Protein AF-A0A7Y1YZX4-F1 (afdb_monomer_lite)

Radius of gyration: 48.91 Å; chains: 1; bounding box: 97×125×72 Å

Sequence (155 aa):
MRAPFIISSSAHGAILLAAIVGLPSPDAYQIEEPPPIPVEILTVEEFTKLTAKAPEPEPTTEPEPAPEPEPAVEVEPKPEPDPEPEQVAALEPEPEPLPLPEPEPLPEPVTEVEPLPLPEPEPEPEPVVETPPEPEPEEVAEPQPEPETVAPPRR

pLDDT: mean 76.39, std 10.2, range [51.06, 98.0]

Foldseek 3Di:
DCVVVVVVVVVVVVVVVCCVVVPPDPVPPPPPDPPDDDDDPDDPVNVVVVVVPPDDPDPDDDDDDDDDDDDDDDDDDDDDDDDDPPDPDPPPDDPDPDDDPDPDDDDDPDPDPDPDDDDDDDDDDDDDDPDDDDDDDDDDDDDDDDDDDDDDDDD

Structure (mmCIF, N/CA/C/O backbone):
data_AF-A0A7Y1YZX4-F1
#
_entry.id   AF-A0A7Y1YZX4-F1
#
loop_
_atom_site.group_PDB
_atom_site.id
_atom_site.type_symbol
_atom_site.label_atom_id
_atom_site.label_alt_id
_atom_site.label_comp_id
_atom_site.label_asym_id
_atom_site.label_entity_id
_atom_site.label_seq_id
_atom_site.pdbx_PDB_ins_code
_atom_site.Cartn_x
_atom_site.Cartn_y
_atom_site.Cartn_z
_atom_site.occupancy
_atom_site.B_iso_or_equiv
_atom_site.auth_seq_id
_atom_site.auth_comp_id
_atom_site.auth_asym_id
_atom_site.auth_atom_id
_atom_site.pdbx_PDB_model_num
ATOM 1 N N . MET A 1 1 ? 30.145 9.717 -24.723 1.00 63.38 1 MET A N 1
ATOM 2 C CA . MET A 1 1 ? 29.362 10.015 -23.499 1.00 63.38 1 MET A CA 1
ATOM 3 C C . MET A 1 1 ? 27.844 9.869 -23.666 1.00 63.38 1 MET A C 1
ATOM 5 O O . MET A 1 1 ? 27.181 9.672 -22.665 1.00 63.38 1 MET A O 1
ATOM 9 N N . ARG A 1 2 ? 27.265 9.911 -24.881 1.00 80.38 2 ARG A N 1
ATOM 10 C CA . ARG A 1 2 ? 25.793 9.857 -25.064 1.00 80.38 2 ARG A CA 1
ATOM 11 C C . ARG A 1 2 ? 25.197 8.443 -25.129 1.00 80.38 2 ARG A C 1
ATOM 13 O O . ARG A 1 2 ? 24.065 8.245 -24.715 1.00 80.38 2 ARG A O 1
ATOM 20 N N . ALA A 1 3 ? 25.966 7.465 -25.613 1.00 84.62 3 ALA A N 1
ATOM 21 C CA . ALA A 1 3 ? 25.519 6.077 -25.756 1.00 84.62 3 ALA A CA 1
ATOM 22 C C . ALA A 1 3 ? 24.970 5.438 -24.457 1.00 84.62 3 ALA A C 1
ATOM 24 O O . ALA A 1 3 ? 23.860 4.917 -24.514 1.00 84.62 3 ALA A O 1
ATOM 25 N N . PRO A 1 4 ? 25.644 5.515 -23.287 1.00 89.00 4 PRO A N 1
ATOM 26 C CA . PRO A 1 4 ? 25.100 4.921 -22.060 1.00 89.00 4 PRO A CA 1
ATOM 27 C C . PRO A 1 4 ? 23.815 5.617 -21.585 1.00 89.00 4 PRO A C 1
ATOM 29 O O . PRO A 1 4 ? 22.901 4.951 -21.109 1.00 89.00 4 PRO A O 1
ATOM 32 N N . PHE A 1 5 ? 23.704 6.935 -21.781 1.00 93.06 5 PHE A N 1
ATOM 33 C CA . PHE A 1 5 ? 22.492 7.691 -21.453 1.00 93.06 5 PHE A CA 1
ATOM 34 C C . PHE A 1 5 ? 21.294 7.260 -22.315 1.00 93.06 5 PHE A C 1
ATOM 36 O O . PHE A 1 5 ? 20.204 7.048 -21.794 1.00 93.06 5 PHE A O 1
ATOM 43 N N . ILE A 1 6 ? 21.499 7.059 -23.622 1.00 95.25 6 ILE A N 1
ATOM 44 C CA . ILE A 1 6 ? 20.441 6.621 -24.549 1.00 95.25 6 ILE A CA 1
ATOM 45 C C . ILE A 1 6 ? 19.984 5.194 -24.232 1.00 95.25 6 ILE A C 1
ATOM 47 O O . ILE A 1 6 ? 18.784 4.925 -24.221 1.00 95.25 6 ILE A O 1
ATOM 51 N N . ILE A 1 7 ? 20.926 4.291 -23.942 1.00 95.12 7 ILE A N 1
ATOM 52 C CA . ILE A 1 7 ? 20.617 2.903 -23.575 1.00 95.12 7 ILE A CA 1
ATOM 53 C C . ILE A 1 7 ? 19.817 2.872 -22.272 1.00 95.12 7 ILE A C 1
ATOM 55 O O . ILE A 1 7 ? 18.784 2.213 -22.212 1.00 95.12 7 ILE A O 1
ATOM 59 N N . SER A 1 8 ? 20.250 3.629 -21.261 1.00 95.44 8 SER A N 1
ATOM 60 C CA . SER A 1 8 ? 19.536 3.728 -19.987 1.00 95.44 8 SER A CA 1
ATOM 61 C C . SER A 1 8 ? 18.126 4.288 -20.172 1.00 95.44 8 SER A C 1
ATOM 63 O O . SER A 1 8 ? 17.161 3.697 -19.693 1.00 95.44 8 SER A O 1
ATOM 65 N N . SER A 1 9 ? 17.982 5.379 -20.928 1.00 95.75 9 SER A N 1
ATOM 66 C CA . SER A 1 9 ? 16.678 5.989 -21.194 1.00 95.75 9 SER A CA 1
ATOM 67 C C . SER A 1 9 ? 15.741 5.042 -21.955 1.00 95.75 9 SER A C 1
ATOM 69 O O . SER A 1 9 ? 14.577 4.917 -21.583 1.00 95.75 9 SER A O 1
ATOM 71 N N . SER A 1 10 ? 16.247 4.302 -22.950 1.00 97.00 10 SER A N 1
ATOM 72 C CA . SER A 1 10 ? 15.465 3.263 -23.640 1.00 97.00 10 SER A CA 1
ATOM 73 C C . SER A 1 10 ? 15.074 2.110 -22.720 1.00 97.00 10 SER A C 1
ATOM 75 O O . SER A 1 10 ? 13.938 1.651 -22.782 1.00 97.00 10 SER A O 1
ATOM 77 N N . ALA A 1 11 ? 15.982 1.654 -21.852 1.00 97.50 11 ALA A N 1
ATOM 78 C CA . ALA A 1 11 ? 15.698 0.573 -20.914 1.00 97.50 11 ALA A CA 1
ATOM 79 C C . ALA A 1 11 ? 14.590 0.966 -19.924 1.00 97.50 11 ALA A C 1
ATOM 81 O O . ALA A 1 11 ? 13.623 0.228 -19.760 1.00 97.50 11 ALA A O 1
ATOM 82 N N . HIS A 1 12 ? 14.672 2.162 -19.336 1.00 98.00 12 HIS A N 1
ATOM 83 C CA . HIS A 1 12 ? 13.631 2.674 -18.440 1.00 98.00 12 HIS A CA 1
ATOM 84 C C . HIS A 1 12 ? 12.309 2.903 -19.177 1.00 98.00 12 HIS A C 1
ATOM 86 O O . HIS A 1 12 ? 11.256 2.525 -18.672 1.00 98.00 12 HIS A O 1
ATOM 92 N N . GLY A 1 13 ? 12.354 3.453 -20.394 1.00 97.81 13 GLY A N 1
ATOM 93 C CA . GLY A 1 13 ? 11.163 3.620 -21.226 1.00 97.81 13 GLY A CA 1
ATOM 94 C C . GLY A 1 13 ? 10.458 2.292 -21.514 1.00 97.81 13 GLY A C 1
ATOM 95 O O . GLY A 1 13 ? 9.236 2.215 -21.421 1.00 97.81 13 GLY A O 1
ATOM 96 N N . ALA A 1 14 ? 11.216 1.227 -21.789 1.00 97.50 14 ALA A N 1
ATOM 97 C CA . ALA A 1 14 ? 10.663 -0.108 -21.995 1.00 97.50 14 ALA A CA 1
ATOM 98 C C . ALA A 1 14 ? 10.029 -0.685 -20.717 1.00 97.50 14 ALA A C 1
ATOM 100 O O . ALA A 1 14 ? 8.956 -1.278 -20.792 1.00 97.50 14 ALA A O 1
ATOM 101 N N . ILE A 1 15 ? 10.650 -0.477 -19.551 1.00 97.12 15 ILE A N 1
ATOM 102 C CA . ILE A 1 15 ? 10.101 -0.909 -18.255 1.00 97.12 15 ILE A CA 1
ATOM 103 C C . ILE A 1 15 ? 8.790 -0.176 -17.951 1.00 97.12 15 ILE A C 1
ATOM 105 O O . ILE A 1 15 ? 7.806 -0.809 -17.576 1.00 97.12 15 ILE A O 1
ATOM 109 N N . LEU A 1 16 ? 8.745 1.141 -18.163 1.00 96.12 16 LEU A N 1
ATOM 110 C CA . LEU A 1 16 ? 7.536 1.941 -17.956 1.00 96.12 16 LEU A CA 1
ATOM 111 C C . LEU A 1 16 ? 6.411 1.529 -18.912 1.00 96.12 16 LEU A C 1
ATOM 113 O O . LEU A 1 16 ? 5.266 1.393 -18.491 1.00 96.12 16 LEU A O 1
ATOM 117 N N . LEU A 1 17 ? 6.730 1.263 -20.182 1.00 95.12 17 LEU A N 1
ATOM 118 C CA . LEU A 1 17 ? 5.762 0.746 -21.150 1.00 95.12 17 LEU A CA 1
ATOM 119 C C . LEU A 1 17 ? 5.221 -0.629 -20.722 1.00 95.12 17 LEU A C 1
ATOM 121 O O . LEU A 1 17 ? 4.015 -0.864 -20.776 1.00 95.12 17 LEU A O 1
ATOM 125 N N . ALA A 1 18 ? 6.102 -1.524 -20.271 1.00 95.44 18 ALA A N 1
ATOM 126 C CA . ALA A 1 18 ? 5.717 -2.842 -19.780 1.00 95.44 18 ALA A CA 1
ATOM 127 C C . ALA A 1 18 ? 4.833 -2.751 -18.528 1.00 95.44 18 ALA A C 1
ATOM 129 O O . ALA A 1 18 ? 3.886 -3.518 -18.409 1.00 95.44 18 ALA A O 1
ATOM 130 N N . ALA A 1 19 ? 5.088 -1.790 -17.637 1.00 93.75 19 ALA A N 1
ATOM 131 C CA . ALA A 1 19 ? 4.239 -1.529 -16.481 1.00 93.75 19 ALA A CA 1
ATOM 132 C C . ALA A 1 19 ? 2.842 -1.048 -16.902 1.00 93.75 19 ALA A C 1
ATOM 134 O O . ALA A 1 19 ? 1.853 -1.580 -16.418 1.00 93.75 19 ALA A O 1
ATOM 135 N N . ILE A 1 20 ? 2.737 -0.112 -17.850 1.00 91.31 20 ILE A N 1
ATOM 136 C CA . ILE A 1 20 ? 1.438 0.406 -18.322 1.00 91.31 20 ILE A CA 1
ATOM 137 C C . ILE A 1 20 ? 0.589 -0.692 -18.983 1.00 91.31 20 ILE A C 1
ATOM 139 O O . ILE A 1 20 ? -0.626 -0.708 -18.819 1.00 91.31 20 ILE A O 1
ATOM 143 N N . VAL A 1 21 ? 1.216 -1.598 -19.739 1.00 92.94 21 VAL A N 1
ATOM 144 C CA . VAL A 1 21 ? 0.510 -2.677 -20.456 1.00 92.94 21 VAL A CA 1
ATOM 145 C C . VAL A 1 21 ? 0.267 -3.903 -19.569 1.00 92.94 21 VAL A C 1
ATOM 147 O O . VAL A 1 21 ? -0.730 -4.599 -19.740 1.00 92.94 21 VAL A O 1
ATOM 150 N N . GLY A 1 22 ? 1.198 -4.202 -18.663 1.00 89.44 22 GLY A N 1
ATOM 151 C CA . GLY A 1 22 ? 1.201 -5.419 -17.854 1.00 89.44 22 GLY A CA 1
ATOM 152 C C . GLY A 1 22 ? 0.533 -5.280 -16.488 1.00 89.44 22 GLY A C 1
ATOM 153 O O . GLY A 1 22 ? 0.148 -6.298 -15.915 1.00 89.44 22 GLY A O 1
ATOM 154 N N . LEU A 1 23 ? 0.391 -4.061 -15.953 1.00 90.00 23 LEU A N 1
ATOM 155 C CA . LEU A 1 23 ? -0.327 -3.854 -14.697 1.00 90.00 23 LEU A CA 1
ATOM 156 C C . LEU A 1 23 ? -1.841 -3.940 -14.942 1.00 90.00 23 LEU A C 1
ATOM 158 O O . LEU A 1 23 ? -2.353 -3.287 -15.854 1.00 90.00 23 LEU A O 1
ATOM 162 N N . PRO A 1 24 ? -2.576 -4.723 -14.134 1.00 82.12 24 PRO A N 1
ATOM 163 C CA . PRO A 1 24 ? -4.028 -4.763 -14.217 1.00 82.12 24 PRO A CA 1
ATOM 164 C C . PRO A 1 24 ? -4.614 -3.385 -13.889 1.00 82.12 24 PRO A C 1
ATOM 166 O O . PRO A 1 24 ? -4.138 -2.698 -12.983 1.00 82.12 24 PRO A O 1
ATOM 169 N N . SER A 1 25 ? -5.654 -2.983 -14.624 1.00 78.50 25 SER A N 1
ATOM 170 C CA . SER A 1 25 ? -6.354 -1.719 -14.385 1.00 78.50 25 SER A CA 1
ATOM 171 C C . SER A 1 25 ? -6.861 -1.645 -12.937 1.00 78.50 25 SER A C 1
ATOM 173 O O . SER A 1 25 ? -7.442 -2.619 -12.448 1.00 78.50 25 SER A O 1
ATOM 175 N N . PRO A 1 26 ? -6.691 -0.502 -12.247 1.00 73.06 26 PRO A N 1
ATOM 176 C CA . PRO A 1 26 ? -7.141 -0.337 -10.863 1.00 73.06 26 PRO A CA 1
ATOM 177 C C . PRO A 1 26 ? -8.672 -0.386 -10.706 1.00 73.06 26 PRO A C 1
ATOM 179 O O . PRO A 1 26 ? -9.160 -0.525 -9.588 1.00 73.06 26 PRO A O 1
ATOM 182 N N . ASP A 1 27 ? -9.429 -0.352 -11.808 1.00 70.56 27 ASP A N 1
ATOM 183 C CA . ASP A 1 27 ? -10.900 -0.404 -11.836 1.00 70.56 27 ASP A CA 1
ATOM 184 C C . ASP A 1 27 ? -11.510 -1.728 -11.330 1.00 70.56 27 ASP A C 1
ATOM 186 O O . ASP A 1 27 ? -12.732 -1.856 -11.235 1.00 70.56 27 ASP A O 1
ATOM 190 N N . ALA A 1 28 ? -10.685 -2.728 -11.000 1.00 64.06 28 ALA A N 1
ATOM 191 C CA . ALA A 1 28 ? -11.141 -4.040 -10.542 1.00 64.06 28 ALA A CA 1
ATOM 192 C C . ALA A 1 28 ? -11.545 -4.093 -9.057 1.00 64.06 28 ALA A C 1
ATOM 194 O O . ALA A 1 28 ? -12.104 -5.098 -8.622 1.00 64.06 28 ALA A O 1
ATOM 195 N N . TYR A 1 29 ? -11.316 -3.031 -8.281 1.00 64.31 29 TYR A N 1
ATOM 196 C CA . TYR A 1 29 ? -11.830 -2.944 -6.913 1.00 64.31 29 TYR A CA 1
ATOM 197 C C . TYR A 1 29 ? -13.142 -2.169 -6.896 1.00 64.31 29 TYR A C 1
ATOM 199 O O . TYR A 1 29 ? -13.240 -1.066 -6.363 1.00 64.31 29 TYR A O 1
ATOM 207 N N . GLN A 1 30 ? -14.168 -2.776 -7.490 1.00 67.44 30 GLN A N 1
ATOM 208 C CA . GLN A 1 30 ? -15.548 -2.410 -7.199 1.00 67.44 30 GLN A CA 1
ATOM 209 C C . GLN A 1 30 ? -15.814 -2.849 -5.758 1.00 67.44 30 GLN A C 1
ATOM 211 O O . GLN A 1 30 ? -16.172 -3.996 -5.497 1.00 67.44 30 GLN A O 1
ATOM 216 N N . ILE A 1 31 ? -15.536 -1.961 -4.806 1.00 75.06 31 ILE A N 1
ATOM 217 C CA . ILE A 1 31 ? -16.007 -2.126 -3.437 1.00 75.06 31 ILE A CA 1
ATOM 218 C C . ILE A 1 31 ? -17.523 -1.985 -3.539 1.00 75.06 31 ILE A C 1
ATOM 220 O O . ILE A 1 31 ? -18.033 -0.874 -3.657 1.00 75.06 31 ILE A O 1
ATOM 224 N N . GLU A 1 32 ? -18.237 -3.110 -3.581 1.00 77.50 32 GLU A N 1
ATOM 225 C CA . GLU A 1 32 ? -19.684 -3.103 -3.397 1.00 77.50 32 GLU A CA 1
ATOM 226 C C . GLU A 1 32 ? -19.945 -2.426 -2.050 1.00 77.50 32 GLU A C 1
ATOM 228 O O . GLU A 1 32 ? -19.520 -2.931 -1.008 1.00 77.50 32 GLU A O 1
ATOM 233 N N . GLU A 1 33 ? -20.562 -1.240 -2.071 1.00 80.31 33 GLU A N 1
ATOM 234 C CA . GLU A 1 33 ? -20.956 -0.568 -0.837 1.00 80.31 33 GLU A CA 1
ATOM 235 C C . GLU A 1 33 ? -21.847 -1.540 -0.057 1.00 80.31 33 GLU A C 1
ATOM 237 O O . GLU A 1 33 ? -22.889 -1.966 -0.574 1.00 80.31 33 GLU A O 1
ATOM 242 N N . PRO A 1 34 ? -21.446 -1.954 1.160 1.00 83.00 34 PRO A N 1
ATOM 243 C CA . PRO A 1 34 ? -22.274 -2.848 1.939 1.00 83.00 34 PRO A CA 1
ATOM 244 C C . PRO A 1 34 ? -23.614 -2.151 2.201 1.00 83.00 34 PRO A C 1
ATOM 246 O O . PRO A 1 34 ? -23.642 -0.936 2.428 1.00 83.00 34 PRO A O 1
ATOM 249 N N . PRO A 1 35 ? -24.735 -2.889 2.178 1.00 86.69 35 PRO A N 1
ATOM 250 C CA . PRO A 1 35 ? -26.034 -2.297 2.451 1.00 86.69 35 PRO A CA 1
ATOM 251 C C . PRO A 1 35 ? -26.014 -1.600 3.821 1.00 86.69 35 PRO A C 1
ATOM 253 O O . PRO A 1 35 ? -25.367 -2.098 4.750 1.00 86.69 35 PRO A O 1
ATOM 256 N N . PRO A 1 36 ? -26.721 -0.466 3.979 1.00 86.06 36 PRO A N 1
ATOM 257 C CA . PRO A 1 36 ? -26.761 0.239 5.250 1.00 86.06 36 PRO A CA 1
ATOM 258 C C . PRO A 1 36 ? -27.333 -0.687 6.324 1.00 86.06 36 PRO A C 1
ATOM 260 O O . PRO A 1 36 ? -28.442 -1.206 6.186 1.00 86.06 36 PRO A O 1
ATOM 263 N N . ILE A 1 37 ? -26.570 -0.900 7.395 1.00 89.06 37 ILE A N 1
ATOM 264 C CA . ILE A 1 37 ? -27.021 -1.673 8.550 1.00 89.06 37 ILE A CA 1
ATOM 265 C C . ILE A 1 37 ? -27.942 -0.760 9.371 1.00 89.06 37 ILE A C 1
ATOM 267 O O . ILE A 1 37 ? -27.466 0.259 9.881 1.00 89.06 37 ILE A O 1
ATOM 271 N N . PRO A 1 38 ? -29.245 -1.072 9.511 1.00 83.75 38 PRO A N 1
ATOM 272 C CA . PRO A 1 38 ? -30.121 -0.293 10.370 1.00 83.75 38 PRO A CA 1
ATOM 273 C C . PRO A 1 38 ? -29.698 -0.508 11.824 1.00 83.75 38 PRO A C 1
A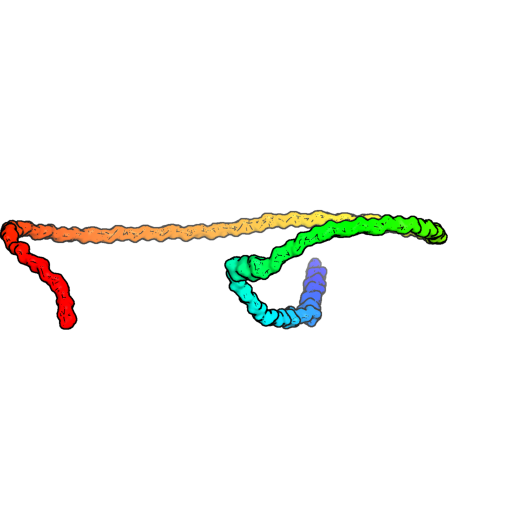TOM 275 O O . PRO A 1 38 ? -29.754 -1.622 12.341 1.00 83.75 38 PRO A O 1
ATOM 278 N N . VAL A 1 39 ? -29.254 0.562 12.477 1.00 87.88 39 VAL A N 1
ATOM 279 C CA . VAL A 1 39 ? -28.996 0.566 13.918 1.00 87.88 39 VAL A CA 1
ATOM 280 C C . VAL A 1 39 ? -30.193 1.182 14.629 1.00 87.88 39 VAL A C 1
ATOM 282 O O . VAL A 1 39 ? -30.601 2.306 14.336 1.00 87.88 39 VAL A O 1
ATOM 285 N N . GLU A 1 40 ? -30.778 0.435 15.559 1.00 84.62 40 GLU A N 1
ATOM 286 C CA . GLU A 1 40 ? -31.812 0.951 16.451 1.00 84.62 40 GLU A CA 1
ATOM 287 C C . GLU A 1 40 ? -31.126 1.687 17.602 1.00 84.62 40 GLU A C 1
ATOM 289 O O . GLU A 1 40 ? -30.401 1.094 18.404 1.00 84.62 40 GLU A O 1
ATOM 294 N N . ILE A 1 41 ? -31.311 3.006 17.656 1.00 85.06 41 ILE A N 1
ATOM 295 C CA . ILE A 1 41 ? -30.760 3.835 18.728 1.00 85.06 41 ILE A CA 1
ATOM 296 C C . ILE A 1 41 ? -31.639 3.629 19.959 1.00 85.06 41 ILE A C 1
ATOM 298 O O . ILE A 1 41 ? -32.648 4.308 20.131 1.00 85.06 41 ILE A O 1
ATOM 302 N N . LEU A 1 42 ? -31.262 2.671 20.802 1.00 87.06 42 LEU A N 1
ATOM 303 C CA . LEU A 1 42 ? -31.899 2.485 22.098 1.00 87.06 42 LEU A CA 1
ATOM 304 C C . LEU A 1 42 ? -31.446 3.587 23.049 1.00 87.06 42 LEU A C 1
ATOM 306 O O . LEU A 1 42 ? -30.252 3.853 23.206 1.00 87.06 42 LEU A O 1
ATOM 310 N N . THR A 1 43 ? -32.407 4.220 23.710 1.00 87.44 43 THR A N 1
ATOM 311 C CA . THR A 1 43 ? -32.096 5.154 24.786 1.00 87.44 43 THR A CA 1
ATOM 312 C C . THR A 1 43 ? -31.542 4.397 25.988 1.00 87.44 43 THR A C 1
ATOM 314 O O . THR A 1 43 ? -31.859 3.229 26.234 1.00 87.44 43 THR A O 1
ATOM 317 N N . VAL A 1 44 ? -30.714 5.081 26.779 1.00 85.94 44 VAL A N 1
ATOM 318 C CA . VAL A 1 44 ? -30.155 4.508 28.012 1.00 85.94 44 VAL A CA 1
ATOM 319 C C . VAL A 1 44 ? -31.282 4.035 28.939 1.00 85.94 44 VAL A C 1
ATOM 321 O O . VAL A 1 44 ? -31.167 2.985 29.559 1.00 85.94 44 VAL A O 1
ATOM 324 N N . GLU A 1 45 ? -32.412 4.743 28.958 1.00 85.38 45 GLU A N 1
ATOM 325 C CA . GLU A 1 45 ? -33.602 4.397 29.740 1.00 85.38 45 GLU A CA 1
ATOM 326 C C . GLU A 1 45 ? -34.259 3.087 29.278 1.00 85.38 45 GLU A C 1
ATOM 328 O O . GLU A 1 45 ? -34.625 2.256 30.113 1.00 85.38 45 GLU A O 1
ATOM 333 N N . GLU A 1 46 ? -34.376 2.857 27.966 1.00 84.56 46 GLU A N 1
ATOM 334 C CA . GLU A 1 46 ? -34.885 1.597 27.409 1.00 84.56 46 GLU A CA 1
ATOM 335 C C . GLU A 1 46 ? -33.953 0.428 27.729 1.00 84.56 46 GLU A C 1
ATOM 337 O O . GLU A 1 46 ? -34.414 -0.627 28.171 1.00 84.56 46 GLU A O 1
ATOM 342 N N . PHE A 1 47 ? -32.640 0.628 27.596 1.00 84.31 47 PHE A N 1
ATOM 343 C CA . PHE A 1 47 ? -31.644 -0.382 27.946 1.00 84.31 47 PHE A CA 1
ATOM 344 C C . PHE A 1 47 ? -31.664 -0.715 29.447 1.00 84.31 47 PHE A C 1
ATOM 346 O O . PHE A 1 47 ? -31.650 -1.889 29.833 1.00 84.31 47 PHE A O 1
ATOM 353 N N . THR A 1 48 ? -31.769 0.300 30.313 1.00 83.88 48 THR A N 1
ATOM 354 C CA . THR A 1 48 ? -31.910 0.114 31.763 1.00 83.88 48 THR A CA 1
ATOM 355 C C . THR A 1 48 ? -33.211 -0.598 32.105 1.00 83.88 48 THR A C 1
ATOM 357 O O . THR A 1 48 ? -33.203 -1.481 32.954 1.00 83.88 48 THR A O 1
ATOM 360 N N . LYS A 1 49 ? -34.326 -0.289 31.437 1.00 82.56 49 LYS A N 1
ATOM 361 C CA . LYS A 1 49 ? -35.613 -0.958 31.676 1.00 82.56 49 LYS A CA 1
ATOM 362 C C . LYS A 1 49 ? -35.595 -2.430 31.263 1.00 82.56 49 LYS A C 1
ATOM 364 O O . LYS A 1 49 ? -36.190 -3.258 31.950 1.00 82.56 49 LYS A O 1
ATOM 369 N N . LEU A 1 50 ? -34.920 -2.761 30.162 1.00 81.69 50 LEU A N 1
ATOM 370 C CA . LEU A 1 50 ? -34.724 -4.143 29.720 1.00 81.69 50 LEU A CA 1
ATOM 371 C C . LEU A 1 50 ? -33.830 -4.919 30.696 1.00 81.69 50 LEU A C 1
ATOM 373 O O . LEU A 1 50 ? -34.169 -6.036 31.076 1.00 81.69 50 LEU A O 1
ATOM 377 N N . THR A 1 51 ? -32.748 -4.295 31.166 1.00 78.00 51 THR A N 1
ATOM 378 C CA . THR A 1 51 ? -31.818 -4.882 32.143 1.00 78.00 51 THR A CA 1
ATOM 379 C C . THR A 1 51 ? -32.453 -5.035 33.526 1.00 78.00 51 THR A C 1
ATOM 381 O O . THR A 1 51 ? -32.312 -6.074 34.152 1.00 78.00 51 THR A O 1
ATOM 384 N N . ALA A 1 52 ? -33.217 -4.047 33.992 1.00 77.81 52 ALA A N 1
ATOM 385 C CA . ALA A 1 52 ? -33.909 -4.091 35.282 1.00 77.81 52 ALA A CA 1
ATOM 386 C C . ALA A 1 52 ? -35.071 -5.097 35.311 1.00 77.81 52 ALA A C 1
ATOM 388 O O . ALA A 1 52 ? -35.532 -5.480 36.381 1.00 77.81 52 ALA A O 1
ATOM 389 N N . LYS A 1 53 ? -35.567 -5.514 34.139 1.00 75.94 53 LYS A N 1
ATOM 390 C CA . LYS A 1 53 ? -36.541 -6.602 34.010 1.00 75.94 53 LYS A CA 1
ATOM 391 C C . LYS A 1 53 ? -35.870 -7.981 33.953 1.00 75.94 53 LYS A C 1
ATOM 393 O O . LYS A 1 53 ? -36.577 -8.986 34.038 1.00 75.94 53 LYS A O 1
ATOM 398 N N . ALA A 1 54 ? -34.545 -8.049 33.809 1.00 76.81 54 ALA A N 1
ATOM 399 C CA . ALA A 1 54 ? -33.832 -9.311 33.922 1.00 76.81 54 ALA A CA 1
ATOM 400 C C . ALA A 1 54 ? -33.973 -9.841 35.362 1.00 76.81 54 ALA A C 1
ATOM 402 O O . ALA A 1 54 ? -33.865 -9.057 36.307 1.00 76.81 54 ALA A O 1
ATOM 403 N N . PRO A 1 55 ? -34.265 -11.141 35.542 1.00 71.94 55 PRO A N 1
ATOM 404 C CA . PRO A 1 55 ? -34.354 -11.735 36.869 1.00 71.94 55 PRO A CA 1
ATOM 405 C C . PRO A 1 55 ? -33.028 -11.549 37.612 1.00 71.94 55 PRO A C 1
ATOM 407 O O . PRO A 1 55 ? -31.958 -11.662 37.010 1.00 71.94 55 PRO A O 1
ATOM 410 N N . GLU A 1 56 ? -33.103 -11.256 38.912 1.00 71.44 56 GLU A N 1
ATOM 411 C CA . GLU A 1 56 ? -31.918 -11.262 39.770 1.00 71.44 56 GLU A CA 1
ATOM 412 C C . GLU A 1 56 ? -31.214 -12.623 39.647 1.00 71.44 56 GLU A C 1
ATOM 414 O O . GLU A 1 56 ? -31.897 -13.652 39.576 1.00 71.44 56 GLU A O 1
ATOM 419 N N . PRO A 1 57 ? -29.870 -12.651 39.582 1.00 69.31 57 PRO A N 1
ATOM 420 C CA . PRO A 1 57 ? -29.145 -13.909 39.522 1.00 69.31 57 PRO A CA 1
ATOM 421 C C . PRO A 1 57 ? -29.488 -14.732 40.765 1.00 69.31 57 PRO A C 1
ATOM 423 O O . PRO A 1 57 ? -29.362 -14.248 41.892 1.00 69.31 57 PRO A O 1
ATOM 426 N N . GLU A 1 58 ? -29.944 -15.969 40.553 1.00 71.94 58 GLU A N 1
ATOM 427 C CA . GLU A 1 58 ? -30.166 -16.908 41.649 1.00 71.94 58 GLU A CA 1
ATOM 428 C C . GLU A 1 58 ? -28.876 -17.034 42.474 1.00 71.94 58 GLU A C 1
ATOM 430 O O . GLU A 1 58 ? -27.781 -17.012 41.897 1.00 71.94 58 GLU A O 1
ATOM 435 N N . PRO A 1 59 ? -28.966 -17.142 43.814 1.00 68.50 59 PRO A N 1
ATOM 436 C CA . PRO A 1 59 ? -27.787 -17.313 44.646 1.00 68.50 59 PRO A CA 1
ATOM 437 C C . PRO A 1 59 ? -27.030 -18.555 44.174 1.00 68.50 59 PRO A C 1
ATOM 439 O O . PRO A 1 59 ? -27.523 -19.680 44.277 1.00 68.50 59 PRO A O 1
ATOM 442 N N . THR A 1 60 ? -25.834 -18.339 43.627 1.00 64.00 60 THR A N 1
ATOM 443 C CA . THR A 1 60 ? -24.964 -19.407 43.145 1.00 64.00 60 THR A CA 1
ATOM 444 C C . THR A 1 60 ? -24.612 -20.301 44.319 1.00 64.00 60 THR A C 1
ATOM 446 O O . THR A 1 60 ? -23.969 -19.861 45.273 1.00 64.00 60 THR A O 1
ATOM 449 N N . THR A 1 61 ? -25.063 -21.549 44.260 1.00 69.81 61 THR A N 1
ATOM 450 C CA . THR A 1 61 ? -24.653 -22.586 45.202 1.00 69.81 61 THR A CA 1
ATOM 451 C C . THR A 1 61 ? -23.148 -22.781 45.046 1.00 69.81 61 THR A C 1
ATOM 453 O O . THR A 1 61 ? -22.649 -22.861 43.922 1.00 69.81 61 THR A O 1
ATOM 456 N N . GLU A 1 62 ? -22.421 -22.788 46.162 1.00 72.62 62 GLU A N 1
ATOM 457 C CA . GLU A 1 62 ? -20.977 -23.016 46.161 1.00 72.62 62 GLU A CA 1
ATOM 458 C C . GLU A 1 62 ? -20.695 -24.360 45.461 1.00 72.62 62 GLU A C 1
ATOM 460 O O . GLU A 1 62 ? -21.364 -25.350 45.779 1.00 72.62 62 GLU A O 1
ATOM 465 N N . PRO A 1 63 ? -19.797 -24.406 44.460 1.00 73.06 63 PRO A N 1
ATOM 466 C CA . PRO A 1 63 ? -19.532 -25.638 43.731 1.00 73.06 63 PRO A CA 1
ATOM 467 C C . PRO A 1 63 ? -18.958 -26.691 44.683 1.00 73.06 63 PRO A C 1
ATOM 469 O O . PRO A 1 63 ? -18.060 -26.394 45.473 1.00 73.06 63 PRO A O 1
ATOM 472 N N . GLU A 1 64 ? -19.471 -27.923 44.604 1.00 77.38 64 GLU A N 1
ATOM 473 C CA . GLU A 1 64 ? -18.901 -29.047 45.348 1.00 77.38 64 GLU A CA 1
ATOM 474 C C . GLU A 1 64 ? -17.403 -29.197 45.025 1.00 77.38 64 GLU A C 1
ATOM 476 O O . GLU A 1 64 ? -16.989 -28.961 43.881 1.00 77.38 64 GLU A O 1
ATOM 481 N N . PRO A 1 65 ? -16.572 -29.573 46.015 1.00 77.06 65 PRO A N 1
ATOM 482 C CA . PRO A 1 65 ? -15.142 -29.728 45.802 1.00 77.06 65 PRO A CA 1
ATOM 483 C C . PRO A 1 65 ? -14.880 -30.760 44.703 1.00 77.06 65 PRO A C 1
ATOM 485 O O . PRO A 1 65 ? -15.411 -31.872 44.730 1.00 77.06 65 PRO A O 1
ATOM 488 N N . ALA A 1 66 ? -14.055 -30.369 43.729 1.00 79.25 66 ALA A N 1
ATOM 489 C CA . ALA A 1 66 ? -13.677 -31.235 42.625 1.00 79.25 66 ALA A CA 1
ATOM 490 C C . ALA A 1 66 ? -12.992 -32.513 43.150 1.00 79.25 66 ALA A C 1
ATOM 492 O O . ALA A 1 66 ? -12.223 -32.437 44.114 1.00 79.25 66 ALA A O 1
ATOM 493 N N . PRO A 1 67 ? -13.249 -33.676 42.525 1.00 77.75 67 PRO A N 1
ATOM 494 C CA . PRO A 1 67 ? -12.577 -34.916 42.887 1.00 77.75 67 PRO A CA 1
ATOM 495 C C . PRO A 1 67 ? -11.059 -34.760 42.743 1.00 77.75 67 PRO A C 1
ATOM 497 O O . PRO A 1 67 ? -10.577 -34.128 41.799 1.00 77.75 67 PRO A O 1
ATOM 500 N N . GLU A 1 68 ? -10.311 -35.330 43.691 1.00 78.75 68 GLU A N 1
ATOM 501 C CA . GLU A 1 68 ? -8.849 -35.321 43.641 1.00 78.75 68 GLU A CA 1
ATOM 502 C C . GLU A 1 68 ? -8.348 -36.008 42.359 1.00 78.75 68 GLU A C 1
ATOM 504 O O . GLU A 1 68 ? -8.922 -37.016 41.934 1.00 78.75 68 GLU A O 1
ATOM 509 N N . PRO A 1 69 ? -7.291 -35.472 41.722 1.00 77.31 69 PRO A N 1
ATOM 510 C CA . PRO A 1 69 ? -6.759 -36.042 40.496 1.00 77.31 69 PRO A CA 1
ATOM 511 C C . PRO A 1 69 ? -6.207 -37.449 40.750 1.00 77.31 69 PRO A C 1
ATOM 513 O O . PRO A 1 69 ? -5.412 -37.666 41.667 1.00 77.31 69 PRO A O 1
ATOM 516 N N . GLU A 1 70 ? -6.610 -38.398 39.904 1.00 77.50 70 GLU A N 1
ATOM 517 C CA . GLU A 1 70 ? -6.041 -39.744 39.896 1.00 77.50 70 GLU A CA 1
ATOM 518 C C . GLU A 1 70 ? -4.528 -39.694 39.606 1.00 77.50 70 GLU A C 1
ATOM 520 O O . GLU A 1 70 ? -4.067 -38.832 38.847 1.00 77.50 70 GLU A O 1
ATOM 525 N N . PRO A 1 71 ? -3.732 -40.605 40.195 1.00 75.06 71 PRO A N 1
ATOM 526 C CA . PRO A 1 71 ? -2.290 -40.625 39.998 1.00 75.06 71 PRO A CA 1
ATOM 527 C C . PRO A 1 71 ? -1.945 -40.825 38.519 1.00 75.06 71 PRO A C 1
ATOM 529 O O . PRO A 1 71 ? -2.367 -41.794 37.886 1.00 75.06 71 PRO A O 1
ATOM 532 N N . ALA A 1 72 ? -1.157 -39.893 37.979 1.00 71.31 72 ALA A N 1
ATOM 533 C CA . ALA A 1 72 ? -0.695 -39.932 36.601 1.00 71.31 72 ALA A CA 1
ATOM 534 C C . ALA A 1 72 ? 0.128 -41.203 36.350 1.00 71.31 72 ALA A C 1
ATOM 536 O O . ALA A 1 72 ? 1.091 -41.491 37.061 1.00 71.31 72 ALA A O 1
ATOM 537 N N . VAL A 1 73 ? -0.257 -41.953 35.318 1.00 72.44 73 VAL A N 1
ATOM 538 C CA . VAL A 1 73 ? 0.514 -43.091 34.814 1.00 72.44 73 VAL A CA 1
ATOM 539 C C . VAL A 1 73 ? 1.847 -42.559 34.290 1.00 72.44 73 VAL A C 1
ATOM 541 O O . VAL A 1 73 ? 1.863 -41.720 33.387 1.00 72.44 73 VAL A O 1
ATOM 544 N N . GLU A 1 74 ? 2.957 -43.029 34.859 1.00 69.56 74 GLU A N 1
ATOM 545 C CA . GLU A 1 74 ? 4.292 -42.704 34.361 1.00 69.56 74 GLU A CA 1
ATOM 546 C C . GLU A 1 74 ? 4.432 -43.215 32.923 1.00 69.56 74 GLU A C 1
ATOM 548 O O . GLU A 1 74 ? 4.363 -44.413 32.645 1.00 69.56 74 GLU A O 1
ATOM 553 N N . VAL A 1 75 ? 4.577 -42.277 31.990 1.00 71.81 75 VAL A N 1
ATOM 554 C CA . VAL A 1 75 ? 4.838 -42.570 30.583 1.00 71.81 75 VAL A CA 1
ATOM 555 C C . VAL A 1 75 ? 6.309 -42.954 30.466 1.00 71.81 75 VAL A C 1
ATOM 557 O O . VAL A 1 75 ? 7.181 -42.151 30.802 1.00 71.81 75 VAL A O 1
ATOM 560 N N . GLU A 1 76 ? 6.592 -44.170 29.993 1.00 73.88 76 GLU A N 1
ATOM 561 C CA . GLU A 1 76 ? 7.966 -44.584 29.698 1.00 73.88 76 GLU A CA 1
ATOM 562 C C . GLU A 1 76 ? 8.627 -43.598 28.717 1.00 73.88 76 GLU A C 1
ATOM 564 O O . GLU A 1 76 ? 7.980 -43.136 27.766 1.00 73.88 76 GLU A O 1
ATOM 569 N N . PRO A 1 77 ? 9.912 -43.255 28.919 1.00 72.31 77 PRO A N 1
ATOM 570 C CA . PRO A 1 77 ? 10.604 -42.320 28.049 1.00 72.31 77 PRO A CA 1
ATOM 571 C C . PRO A 1 77 ? 10.666 -42.882 26.626 1.00 72.31 77 PRO A C 1
ATOM 573 O O . PRO A 1 77 ? 11.112 -44.007 26.394 1.00 72.31 77 PRO A O 1
ATOM 576 N N . LYS A 1 78 ? 10.208 -42.080 25.658 1.00 73.88 78 LYS A N 1
ATOM 577 C CA . LYS A 1 78 ? 10.379 -42.390 24.236 1.00 73.88 78 LYS A CA 1
ATOM 578 C C . LYS A 1 78 ? 11.874 -42.570 23.920 1.00 73.88 78 LYS A C 1
ATOM 580 O O . LYS A 1 78 ? 12.683 -41.835 24.485 1.00 73.88 78 LYS A O 1
ATOM 585 N N . PRO A 1 79 ? 12.231 -43.487 23.000 1.00 73.62 79 PRO A N 1
ATOM 586 C CA . PRO A 1 79 ? 13.605 -43.632 22.531 1.00 73.62 79 PRO A CA 1
ATOM 587 C C . PRO A 1 79 ? 14.153 -42.291 22.036 1.00 73.62 79 PRO A C 1
ATOM 589 O O . PRO A 1 79 ? 13.450 -41.573 21.316 1.00 73.62 79 PRO A O 1
ATOM 592 N N . GLU A 1 80 ? 15.386 -41.963 22.423 1.00 74.19 80 GLU A N 1
ATOM 593 C CA . GLU A 1 80 ? 16.076 -40.783 21.906 1.00 74.19 80 GLU A CA 1
ATOM 594 C C . GLU A 1 80 ? 16.239 -40.889 20.379 1.00 74.19 80 GLU A C 1
ATOM 596 O O . GLU A 1 80 ? 16.468 -41.986 19.856 1.00 74.19 80 GLU A O 1
ATOM 601 N N . PRO A 1 81 ? 16.089 -39.773 19.647 1.00 71.81 81 PRO A N 1
ATOM 602 C CA . PRO A 1 81 ? 16.351 -39.746 18.218 1.00 71.81 81 PRO A CA 1
ATOM 603 C C . PRO A 1 81 ? 17.831 -40.043 17.935 1.00 71.81 81 PRO A C 1
ATOM 605 O O . PRO A 1 81 ? 18.718 -39.579 18.649 1.00 71.81 81 PRO A O 1
ATOM 608 N N . ASP A 1 82 ? 18.074 -40.819 16.877 1.00 71.44 82 ASP A N 1
ATOM 609 C CA . ASP A 1 82 ? 19.410 -41.099 16.339 1.00 71.44 82 ASP A CA 1
ATOM 610 C C . ASP A 1 82 ? 20.116 -39.767 16.000 1.00 71.44 82 ASP A C 1
ATOM 612 O O . ASP A 1 82 ? 19.459 -38.874 15.447 1.00 71.44 82 ASP A O 1
ATOM 616 N N . PRO A 1 83 ? 21.406 -39.578 16.335 1.00 71.00 83 PRO A N 1
ATOM 617 C CA . PRO A 1 83 ? 22.125 -38.359 15.988 1.00 71.00 83 PRO A CA 1
ATOM 618 C C . PRO A 1 83 ? 22.139 -38.141 14.470 1.00 71.00 83 PRO A C 1
ATOM 620 O O . PRO A 1 83 ? 22.662 -38.952 13.703 1.00 71.00 83 PRO A O 1
ATOM 623 N N . GLU A 1 84 ? 21.575 -37.011 14.035 1.00 67.94 84 GLU A N 1
ATOM 624 C CA . GLU A 1 84 ? 21.678 -36.562 12.649 1.00 67.94 84 GLU A CA 1
ATOM 625 C C . GLU A 1 84 ? 23.154 -36.423 12.233 1.00 67.94 84 GLU A C 1
ATOM 627 O O . GLU A 1 84 ? 24.003 -36.050 13.050 1.00 67.94 84 GLU A O 1
ATOM 632 N N . PRO A 1 85 ? 23.488 -36.710 10.961 1.00 65.75 85 PRO A N 1
ATOM 633 C CA . PRO A 1 85 ? 24.843 -36.541 10.461 1.00 65.75 85 PRO A CA 1
ATOM 634 C C . PRO A 1 85 ? 25.301 -35.091 10.646 1.00 65.75 85 PRO A C 1
ATOM 636 O O . PRO A 1 85 ? 24.609 -34.163 10.223 1.00 65.75 85 PRO A O 1
ATOM 639 N N . GLU A 1 86 ? 26.485 -34.908 11.243 1.00 60.38 86 GLU A N 1
ATOM 640 C CA . GLU A 1 86 ? 27.140 -33.604 11.354 1.00 60.38 86 GLU A CA 1
ATOM 641 C C . GLU A 1 86 ? 27.266 -32.996 9.954 1.00 60.38 86 GLU A C 1
ATOM 643 O O . GLU A 1 86 ? 28.066 -33.430 9.118 1.00 60.38 86 GLU A O 1
ATOM 648 N N . GLN A 1 87 ? 26.429 -31.996 9.683 1.00 63.00 87 GLN A N 1
ATOM 649 C CA . GLN A 1 87 ? 26.566 -31.162 8.507 1.00 63.00 87 GLN A CA 1
ATOM 650 C C . GLN A 1 87 ? 27.913 -30.463 8.640 1.00 63.00 87 GLN A C 1
ATOM 652 O O . GLN A 1 87 ? 28.097 -29.595 9.494 1.00 63.00 87 GLN A O 1
ATOM 657 N N . VAL A 1 88 ? 28.870 -30.877 7.809 1.00 59.34 88 VAL A N 1
ATOM 658 C CA . VAL A 1 88 ? 30.084 -30.107 7.560 1.00 59.34 88 VAL A CA 1
ATOM 659 C C . VAL A 1 88 ? 29.656 -28.668 7.321 1.00 59.34 88 VAL A C 1
ATOM 661 O O . VAL A 1 88 ? 28.899 -28.395 6.391 1.00 59.34 88 VAL A O 1
ATOM 664 N N . ALA A 1 89 ? 30.077 -27.784 8.222 1.00 62.19 89 ALA A N 1
ATOM 665 C CA . ALA A 1 89 ? 29.777 -26.369 8.176 1.00 62.19 89 ALA A CA 1
ATOM 666 C C . ALA A 1 89 ? 30.080 -25.851 6.766 1.00 62.19 89 ALA A C 1
ATOM 668 O O . ALA A 1 89 ? 31.241 -25.694 6.377 1.00 62.19 89 ALA A O 1
ATOM 669 N N . ALA A 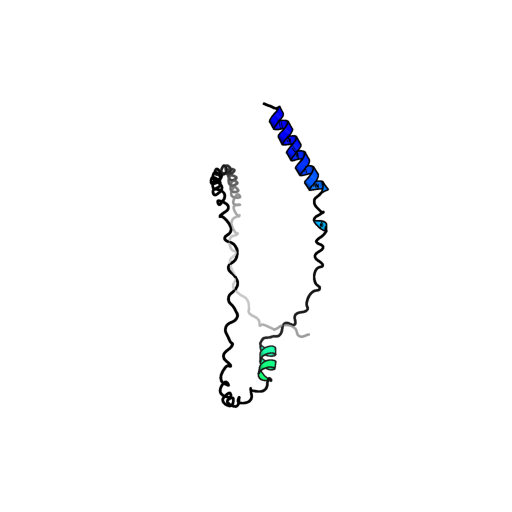1 90 ? 29.027 -25.621 5.981 1.00 61.72 90 ALA A N 1
ATOM 670 C CA . ALA A 1 90 ? 29.118 -24.704 4.871 1.00 61.72 90 ALA A CA 1
ATOM 671 C C . ALA A 1 90 ? 29.479 -23.373 5.521 1.00 61.72 90 ALA A C 1
ATOM 673 O O . ALA A 1 90 ? 28.705 -22.845 6.317 1.00 61.72 90 ALA A O 1
ATOM 674 N N . LEU A 1 91 ? 30.708 -22.929 5.268 1.00 64.56 91 LEU A N 1
ATOM 675 C CA . LEU A 1 91 ? 31.208 -21.624 5.668 1.00 64.56 91 LEU A CA 1
ATOM 676 C C . LEU A 1 91 ? 30.098 -20.606 5.403 1.00 64.56 91 LEU A C 1
ATOM 678 O O . LEU A 1 91 ? 29.642 -20.496 4.261 1.00 64.56 91 LEU A O 1
ATOM 682 N N . GLU A 1 92 ? 29.627 -19.938 6.457 1.00 66.88 92 GLU A N 1
ATOM 683 C CA . GLU A 1 92 ? 28.673 -18.847 6.303 1.00 66.88 92 GLU A CA 1
ATOM 684 C C . GLU A 1 92 ? 29.231 -17.877 5.253 1.00 66.88 92 GLU A C 1
ATOM 686 O O . GLU A 1 92 ? 30.425 -17.549 5.302 1.00 66.88 92 GLU A O 1
ATOM 691 N N . PRO A 1 93 ? 28.418 -17.447 4.273 1.00 72.25 93 PRO A N 1
ATOM 692 C CA . PRO A 1 93 ? 28.832 -16.369 3.393 1.00 72.25 93 PRO A CA 1
ATOM 693 C C . PRO A 1 93 ? 29.194 -15.158 4.261 1.00 72.25 93 PRO A C 1
ATOM 695 O O . PRO A 1 93 ? 28.469 -14.844 5.208 1.00 72.25 93 PRO A O 1
ATOM 698 N N . GLU A 1 94 ? 30.324 -14.504 3.965 1.00 72.88 94 GLU A N 1
ATOM 699 C CA . GLU A 1 94 ? 30.686 -13.253 4.637 1.00 72.88 94 GLU A CA 1
ATOM 700 C C . GLU A 1 94 ? 29.477 -12.303 4.601 1.00 72.88 94 GLU A C 1
ATOM 702 O O . GLU A 1 94 ? 28.837 -12.184 3.549 1.00 72.88 94 GLU A O 1
ATOM 707 N N . PRO A 1 95 ? 29.128 -11.659 5.728 1.00 76.94 95 PRO A N 1
ATOM 708 C CA . PRO A 1 95 ? 27.971 -10.782 5.778 1.00 76.94 95 PRO A CA 1
ATOM 709 C C . PRO A 1 95 ? 28.113 -9.689 4.719 1.00 76.94 95 PRO A C 1
ATOM 711 O O . PRO A 1 95 ? 29.160 -9.040 4.621 1.00 76.94 95 PRO A O 1
ATOM 714 N N . GLU A 1 96 ? 27.060 -9.503 3.919 1.00 77.88 96 GLU A N 1
ATOM 715 C CA . GLU A 1 96 ? 27.036 -8.465 2.894 1.00 77.88 96 GLU A CA 1
ATOM 716 C C . GLU A 1 96 ? 27.355 -7.099 3.525 1.00 77.88 96 GLU A C 1
ATOM 718 O O . GLU A 1 96 ? 26.873 -6.792 4.624 1.00 77.88 96 GLU A O 1
ATOM 723 N N . PRO A 1 97 ? 28.179 -6.265 2.864 1.00 77.50 97 PRO A N 1
ATOM 724 C CA . PRO A 1 97 ? 28.486 -4.937 3.368 1.00 77.50 97 PRO A CA 1
ATOM 725 C C . PRO A 1 97 ? 27.190 -4.146 3.549 1.00 77.50 97 PRO A C 1
ATOM 727 O O . PRO A 1 97 ? 26.382 -4.044 2.624 1.00 77.50 97 PRO A O 1
ATOM 730 N N . LEU A 1 98 ? 27.002 -3.584 4.747 1.00 80.88 98 LEU A N 1
ATOM 731 C CA . LEU A 1 98 ? 25.818 -2.790 5.052 1.00 80.88 98 LEU A CA 1
ATOM 732 C C . LEU A 1 98 ? 25.685 -1.635 4.046 1.00 80.88 98 LEU A C 1
ATOM 734 O O . LEU A 1 98 ? 26.692 -0.996 3.714 1.00 80.88 98 LEU A O 1
ATOM 738 N N . PRO A 1 99 ? 24.460 -1.346 3.576 1.00 79.12 99 PRO A N 1
ATOM 739 C CA . PRO A 1 99 ? 24.223 -0.217 2.694 1.00 79.12 99 PRO A CA 1
ATOM 740 C C . PRO A 1 99 ? 24.706 1.069 3.369 1.00 79.12 99 PRO A C 1
ATOM 742 O O . PRO A 1 99 ? 24.431 1.312 4.547 1.00 79.12 99 PRO A O 1
ATOM 745 N N . LEU A 1 100 ? 25.453 1.886 2.620 1.00 81.50 100 LEU A N 1
ATOM 746 C CA . LEU A 1 100 ? 25.825 3.215 3.090 1.00 81.50 100 LEU A CA 1
ATOM 747 C C . LEU A 1 100 ? 24.540 4.011 3.357 1.00 81.50 100 LEU A C 1
ATOM 749 O O . LEU A 1 100 ? 23.627 3.947 2.529 1.00 81.50 100 LEU A O 1
ATOM 753 N N . PRO A 1 101 ? 24.454 4.748 4.479 1.00 81.12 101 PRO A N 1
ATOM 754 C CA . PRO A 1 101 ? 23.310 5.607 4.741 1.00 81.12 101 PRO A CA 1
ATOM 755 C C . PRO A 1 101 ? 23.109 6.567 3.568 1.00 81.12 101 PRO A C 1
ATOM 757 O O . PRO A 1 101 ? 24.073 7.154 3.062 1.00 81.12 101 PRO A O 1
ATOM 760 N N . GLU A 1 102 ? 21.860 6.678 3.114 1.00 80.81 102 GLU A N 1
ATOM 761 C CA . GLU A 1 102 ? 21.504 7.593 2.037 1.00 80.81 102 GLU A CA 1
ATOM 762 C C . GLU A 1 102 ? 21.893 9.027 2.429 1.00 80.81 102 GLU A C 1
ATOM 764 O O . GLU A 1 102 ? 21.757 9.406 3.597 1.00 80.81 102 GLU A O 1
ATOM 769 N N . PRO A 1 103 ? 22.410 9.830 1.482 1.00 80.38 103 PRO A N 1
ATOM 770 C CA . PRO A 1 103 ? 22.681 11.233 1.746 1.00 80.38 103 PRO A CA 1
ATOM 771 C C . PRO A 1 103 ? 21.388 11.924 2.185 1.00 80.38 103 PRO A C 1
ATOM 773 O O . PRO A 1 103 ? 20.355 11.784 1.528 1.00 80.38 103 PRO A O 1
ATOM 776 N N . GLU A 1 104 ? 21.452 12.672 3.288 1.00 81.62 104 GLU A N 1
ATOM 777 C CA . GLU A 1 104 ? 20.306 13.444 3.764 1.00 81.62 104 GLU A CA 1
ATOM 778 C C . GLU A 1 104 ? 19.811 14.395 2.662 1.00 81.62 104 GLU A C 1
ATOM 780 O O . GLU A 1 104 ? 20.627 14.978 1.931 1.00 81.62 104 GLU A O 1
ATOM 785 N N . PRO A 1 105 ? 18.484 14.559 2.518 1.00 80.12 105 PRO A N 1
ATOM 786 C CA . PRO A 1 105 ? 17.926 15.475 1.541 1.00 80.12 105 PRO A CA 1
ATOM 787 C C . PRO A 1 105 ? 18.450 16.885 1.810 1.00 80.12 105 PRO A C 1
ATOM 789 O O . PRO A 1 105 ? 18.398 17.386 2.935 1.00 80.12 105 PRO A O 1
ATOM 792 N N . LEU A 1 106 ? 18.961 17.535 0.760 1.00 80.50 106 LEU A N 1
ATOM 793 C CA . LEU A 1 106 ? 19.304 18.949 0.842 1.00 80.50 106 LEU A CA 1
ATOM 794 C C . LEU A 1 106 ? 18.043 19.741 1.220 1.00 80.50 106 LEU A C 1
ATOM 796 O O . LEU A 1 106 ? 16.970 19.430 0.694 1.00 80.50 106 LEU A O 1
ATOM 800 N N . PRO A 1 107 ? 18.155 20.762 2.090 1.00 79.31 107 PRO A N 1
ATOM 801 C CA . PRO A 1 107 ? 17.034 21.634 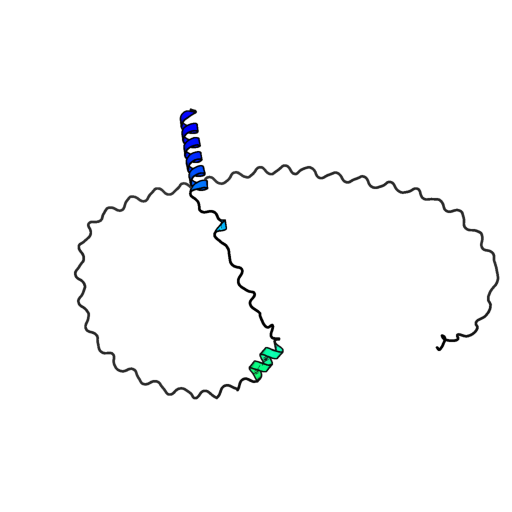2.405 1.00 79.31 107 PRO A CA 1
ATOM 802 C C . PRO A 1 107 ? 16.420 22.175 1.114 1.00 79.31 107 PRO A C 1
ATOM 804 O O . PRO A 1 107 ? 17.144 22.693 0.256 1.00 79.31 107 PRO A O 1
ATOM 807 N N . GLU A 1 108 ? 15.100 22.047 0.971 1.00 75.56 108 GLU A N 1
ATOM 808 C CA . GLU A 1 108 ? 14.398 22.666 -0.147 1.00 75.56 108 GLU A CA 1
ATOM 809 C C . GLU A 1 108 ? 14.666 24.178 -0.139 1.00 75.56 108 GLU A C 1
ATOM 811 O O . GLU A 1 108 ? 14.728 24.791 0.936 1.00 75.56 108 GLU A O 1
ATOM 816 N N . PRO A 1 109 ? 14.852 24.803 -1.316 1.00 72.25 109 PRO A N 1
ATOM 817 C CA . PRO A 1 109 ? 14.954 26.248 -1.387 1.00 72.25 109 PRO A CA 1
ATOM 818 C C . PRO A 1 109 ? 13.666 26.840 -0.817 1.00 72.25 109 PRO A C 1
ATOM 820 O O . PRO A 1 109 ? 12.582 26.640 -1.366 1.00 72.25 109 PRO A O 1
ATOM 823 N N . VAL A 1 110 ? 13.791 27.564 0.297 1.00 71.12 110 VAL A N 1
ATOM 824 C CA . VAL A 1 110 ? 12.696 28.354 0.861 1.00 71.12 110 VAL A CA 1
ATOM 825 C C . VAL A 1 110 ? 12.191 29.261 -0.251 1.00 71.12 110 VAL A C 1
ATOM 827 O O . VAL A 1 110 ? 12.934 30.100 -0.759 1.00 71.12 110 VAL A O 1
ATOM 830 N N . THR A 1 111 ? 10.950 29.028 -0.674 1.00 69.88 111 THR A N 1
ATOM 831 C CA . THR A 1 111 ? 10.280 29.866 -1.664 1.00 69.88 111 THR A CA 1
ATOM 832 C C . THR A 1 111 ? 10.324 31.302 -1.157 1.00 69.88 111 THR A C 1
ATOM 834 O O . THR A 1 111 ? 9.920 31.568 -0.023 1.00 69.88 111 THR A O 1
ATOM 837 N N . GLU A 1 112 ? 10.867 32.211 -1.966 1.00 65.62 112 GLU A N 1
ATOM 838 C CA . GLU A 1 112 ? 10.810 33.644 -1.695 1.00 65.62 112 GLU A CA 1
ATOM 839 C C . GLU A 1 112 ? 9.335 34.010 -1.508 1.00 65.62 112 GLU A C 1
ATOM 841 O O . GLU A 1 112 ? 8.521 33.844 -2.416 1.00 65.62 112 GLU A O 1
ATOM 846 N N . VAL A 1 113 ? 8.978 34.411 -0.289 1.00 68.69 113 VAL A N 1
ATOM 847 C CA . VAL A 1 113 ? 7.622 34.838 0.047 1.00 68.69 113 VAL A CA 1
ATOM 848 C C . VAL A 1 113 ? 7.306 36.038 -0.838 1.00 68.69 113 VAL A C 1
ATOM 850 O O . VAL A 1 113 ? 8.015 37.045 -0.771 1.00 68.69 113 VAL A O 1
ATOM 853 N N . GLU A 1 11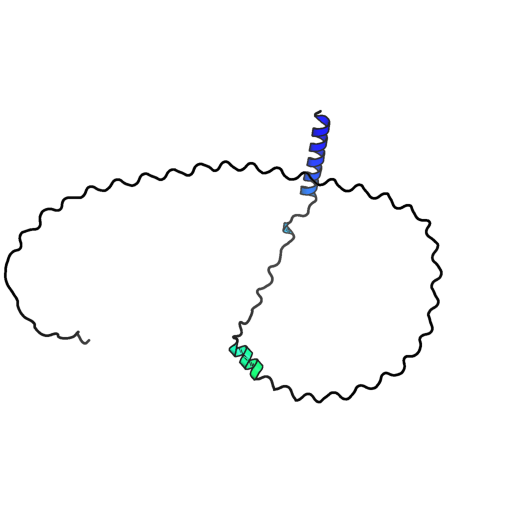4 ? 6.273 35.933 -1.679 1.00 71.81 114 GLU A N 1
ATOM 854 C CA . GLU A 1 114 ? 5.809 37.079 -2.459 1.00 71.81 114 GLU A CA 1
ATOM 855 C C . GLU A 1 114 ? 5.523 38.251 -1.506 1.00 71.81 114 GLU A C 1
ATOM 857 O O . GLU A 1 114 ? 4.917 38.052 -0.445 1.00 71.81 114 GLU A O 1
ATOM 862 N N . PRO A 1 115 ? 5.974 39.475 -1.832 1.00 72.75 115 PRO A N 1
ATOM 863 C CA . PRO A 1 115 ? 5.720 40.627 -0.986 1.00 72.75 115 PRO A CA 1
ATOM 864 C C . PRO A 1 115 ? 4.209 40.818 -0.837 1.00 72.75 115 PRO A C 1
ATOM 866 O O . PRO A 1 115 ? 3.482 40.876 -1.830 1.00 72.75 115 PRO A O 1
ATOM 869 N N . LEU A 1 116 ? 3.740 40.908 0.412 1.00 78.75 116 LEU A N 1
ATOM 870 C CA . LEU A 1 116 ? 2.329 41.148 0.701 1.00 78.75 116 LEU A CA 1
ATOM 871 C C . LEU A 1 116 ? 1.855 42.421 -0.022 1.00 78.75 116 LEU A C 1
ATOM 873 O O . LEU A 1 116 ? 2.596 43.412 -0.050 1.00 78.75 116 LEU A O 1
ATOM 877 N N . PRO A 1 117 ? 0.634 42.417 -0.587 1.00 76.88 117 PRO A N 1
ATOM 878 C CA . PRO A 1 117 ? 0.074 43.601 -1.218 1.00 76.88 117 PRO A CA 1
ATOM 879 C C . PRO A 1 117 ? 0.035 44.751 -0.208 1.00 76.88 117 PRO A C 1
ATOM 881 O O . PRO A 1 117 ? -0.366 44.570 0.945 1.00 76.88 117 PRO A O 1
ATOM 884 N N . LEU A 1 118 ? 0.489 45.930 -0.639 1.00 81.31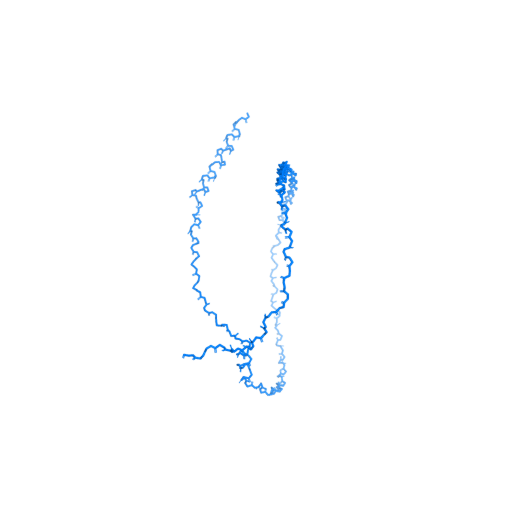 118 LEU A N 1
ATOM 885 C CA . LEU A 1 118 ? 0.421 47.132 0.184 1.00 81.31 118 LEU A CA 1
ATOM 886 C C . LEU A 1 118 ? -1.048 47.432 0.521 1.00 81.31 118 LEU A C 1
ATOM 888 O O . LEU A 1 118 ? -1.896 47.307 -0.366 1.00 81.31 118 LEU A O 1
ATOM 892 N N . PRO A 1 119 ? -1.357 47.822 1.771 1.00 80.88 119 PRO A N 1
ATOM 893 C CA . PRO A 1 119 ? -2.709 48.207 2.144 1.00 80.88 119 PRO A CA 1
ATOM 894 C C . PRO A 1 119 ? -3.198 49.354 1.255 1.00 80.88 119 PRO A C 1
ATOM 896 O O . PRO A 1 119 ? -2.453 50.300 0.981 1.00 80.88 119 PRO A O 1
ATOM 899 N N . GLU A 1 120 ? -4.442 49.240 0.788 1.00 82.00 120 GLU A N 1
ATOM 900 C CA . GLU A 1 120 ? -5.085 50.293 0.008 1.00 82.00 120 GLU A CA 1
ATOM 901 C C . GLU A 1 120 ? -5.169 51.584 0.838 1.00 82.00 120 GLU A C 1
ATOM 903 O O . GLU A 1 120 ? -5.350 51.521 2.059 1.00 82.00 120 GLU A O 1
ATOM 908 N N . PRO A 1 121 ? -5.006 52.758 0.205 1.00 80.56 121 PRO A N 1
ATOM 909 C CA . PRO A 1 121 ? -5.136 54.029 0.901 1.00 80.56 121 PRO A CA 1
ATOM 910 C C . PRO A 1 121 ? -6.539 54.159 1.503 1.00 80.56 121 PRO A C 1
ATOM 912 O O . PRO A 1 121 ? -7.534 53.858 0.842 1.00 80.56 121 PRO A O 1
ATOM 915 N N . GLU A 1 122 ? -6.613 54.616 2.755 1.00 82.25 122 GLU A N 1
ATOM 916 C CA . GLU A 1 122 ? -7.895 54.886 3.406 1.00 82.25 122 GLU A CA 1
ATOM 917 C C . GLU A 1 122 ? -8.682 55.947 2.617 1.00 82.25 122 GLU A C 1
ATOM 919 O O . GLU A 1 122 ? -8.083 56.888 2.082 1.00 82.25 122 GLU A O 1
ATOM 924 N N . PRO A 1 123 ? -10.017 55.806 2.525 1.00 79.88 123 PRO A N 1
ATOM 925 C CA . PRO A 1 123 ? -10.850 56.769 1.823 1.00 79.88 123 PRO A CA 1
ATOM 926 C C . PRO A 1 123 ? -10.726 58.154 2.466 1.00 79.88 123 PRO A C 1
ATOM 928 O O . PRO A 1 123 ? -10.742 58.292 3.691 1.00 79.88 123 PRO A O 1
ATOM 931 N N . GLU A 1 124 ? -10.616 59.186 1.627 1.00 80.50 124 GLU A N 1
ATOM 932 C CA . GLU A 1 124 ? -10.609 60.570 2.095 1.00 80.50 124 GLU A CA 1
ATOM 933 C C . GLU A 1 124 ? -11.921 60.882 2.838 1.00 80.50 124 GLU A C 1
ATOM 935 O O . GLU A 1 124 ? -12.992 60.440 2.408 1.00 80.50 124 GLU A O 1
ATOM 940 N N . PRO A 1 125 ? -11.867 61.629 3.956 1.00 78.25 125 PRO A N 1
ATOM 941 C CA . PRO A 1 125 ? -13.060 61.959 4.720 1.00 78.25 125 PRO A CA 1
ATOM 942 C C . PRO A 1 125 ? -14.031 62.780 3.866 1.00 78.25 125 PRO A C 1
ATOM 944 O O . PRO A 1 125 ? -13.647 63.775 3.247 1.00 78.25 125 PRO A O 1
ATOM 947 N N . GLU A 1 126 ? -15.301 62.370 3.858 1.00 78.50 126 GLU A N 1
ATOM 948 C CA . GLU A 1 126 ? -16.353 63.100 3.156 1.00 78.50 126 GLU A CA 1
ATOM 949 C C . GLU A 1 126 ? -16.477 64.535 3.700 1.00 78.50 126 GLU A C 1
ATOM 951 O O . GLU A 1 126 ? -16.359 64.760 4.911 1.00 78.50 126 GLU A O 1
ATOM 956 N N . PRO A 1 127 ? -16.716 65.529 2.826 1.00 75.19 127 PRO A N 1
ATOM 957 C CA . PRO A 1 127 ? -16.858 66.912 3.250 1.00 75.19 127 PRO A CA 1
ATOM 958 C C . PRO A 1 127 ? -18.064 67.052 4.182 1.00 75.19 127 PRO A C 1
ATOM 960 O O . PRO A 1 127 ? -19.196 66.736 3.814 1.00 75.19 127 PRO A O 1
ATOM 963 N N . VAL A 1 128 ? -17.818 67.559 5.392 1.00 72.38 128 VAL A N 1
ATOM 964 C CA . VAL A 1 128 ? -18.875 67.850 6.364 1.00 72.38 128 VAL A CA 1
ATOM 965 C C . VAL A 1 128 ? -19.760 68.950 5.784 1.00 72.38 128 VAL A C 1
ATOM 967 O O . VAL A 1 128 ? -19.328 70.088 5.605 1.00 72.38 128 VAL A O 1
ATOM 970 N N . VAL A 1 129 ? -21.001 68.596 5.459 1.00 72.94 129 VAL A N 1
ATOM 971 C CA . VAL A 1 129 ? -22.025 69.558 5.053 1.00 72.94 129 VAL A CA 1
ATOM 972 C C . VAL A 1 129 ? -22.370 70.395 6.281 1.00 72.94 129 VAL A C 1
ATOM 974 O O . VAL A 1 129 ? -22.914 69.870 7.252 1.00 72.94 129 VAL A O 1
ATOM 977 N N . GLU A 1 130 ? -22.047 71.689 6.259 1.00 68.25 130 GLU A N 1
ATOM 978 C CA . GLU A 1 130 ? -22.502 72.610 7.300 1.00 68.25 130 GLU A CA 1
ATOM 979 C C . GLU A 1 130 ? -24.033 72.678 7.268 1.00 68.25 130 GLU A C 1
ATOM 981 O O . GLU A 1 130 ? -24.643 73.118 6.290 1.00 68.25 130 GLU A O 1
ATOM 986 N N . THR A 1 131 ? -24.670 72.189 8.331 1.00 69.38 131 THR A N 1
ATOM 987 C CA . THR A 1 131 ? -26.116 72.303 8.511 1.00 69.38 131 THR A CA 1
ATOM 988 C C . THR A 1 131 ? -26.511 73.774 8.659 1.00 69.38 131 THR A C 1
ATOM 990 O O . THR A 1 131 ? -25.842 74.504 9.396 1.00 69.38 131 THR A O 1
ATOM 993 N N . PRO A 1 132 ? -27.597 74.229 8.006 1.00 74.94 132 PRO A N 1
ATOM 994 C CA . PRO A 1 132 ? -28.096 75.583 8.206 1.00 74.94 132 PRO A CA 1
ATOM 995 C C . PRO A 1 132 ? -28.505 75.791 9.676 1.00 74.94 132 PRO A C 1
ATOM 997 O O . PRO A 1 132 ? -28.945 74.835 10.319 1.00 74.94 132 PRO A O 1
ATOM 1000 N N . PRO A 1 133 ? -28.372 77.016 10.216 1.00 72.31 133 PRO A N 1
ATOM 1001 C CA . PRO A 1 133 ? -28.763 77.306 11.589 1.00 72.31 133 PRO A CA 1
ATOM 1002 C C . PRO A 1 133 ? -30.259 77.044 11.809 1.00 72.31 133 PRO A C 1
ATOM 1004 O O . PRO A 1 133 ? -31.099 77.389 10.974 1.00 72.31 133 PRO A O 1
ATOM 1007 N N . GLU A 1 134 ? -30.555 76.411 12.942 1.00 73.06 134 GLU A N 1
ATOM 1008 C CA . GLU A 1 134 ? -31.893 76.033 13.402 1.00 73.06 134 GLU A CA 1
ATOM 1009 C C . GLU A 1 134 ? -32.768 77.286 13.634 1.00 73.06 134 GLU A C 1
ATOM 1011 O O . GLU A 1 134 ? -32.250 78.301 14.113 1.00 73.06 134 GLU A O 1
ATOM 1016 N N . PRO A 1 135 ? -34.066 77.269 13.269 1.00 72.44 135 PRO A N 1
ATOM 1017 C CA . PRO A 1 135 ? -34.947 78.417 13.471 1.00 72.44 135 PRO A CA 1
ATOM 1018 C C . PRO A 1 135 ? -35.123 78.732 14.961 1.00 72.44 135 PRO A C 1
ATOM 1020 O O . PRO A 1 135 ? -35.268 77.827 15.782 1.00 72.44 135 PRO A O 1
ATOM 1023 N N . GLU A 1 136 ? -35.131 80.025 15.298 1.00 69.50 136 GLU A N 1
ATOM 1024 C CA . GLU A 1 136 ? -35.368 80.482 16.669 1.00 69.50 136 GLU A CA 1
ATOM 1025 C C . GLU A 1 136 ? -36.726 79.968 17.187 1.00 69.50 136 GLU A C 1
ATOM 1027 O O . GLU A 1 136 ? -37.723 80.025 16.459 1.00 69.50 136 GLU A O 1
ATOM 1032 N N . PRO A 1 137 ? -36.779 79.447 18.425 1.00 71.12 137 PRO A N 1
ATOM 1033 C CA . PRO A 1 137 ? -37.973 78.806 18.959 1.00 71.12 137 PRO A CA 1
ATOM 1034 C C . PRO A 1 137 ? -39.119 79.809 19.137 1.00 71.12 137 PRO A C 1
ATOM 1036 O O . PRO A 1 137 ? -38.990 80.789 19.873 1.00 71.12 137 PRO A O 1
ATOM 1039 N N . GLU A 1 138 ? -40.260 79.535 18.495 1.00 66.44 138 GLU A N 1
ATOM 1040 C CA . GLU A 1 138 ? -41.513 80.232 18.787 1.00 66.44 138 GLU A CA 1
ATOM 1041 C C . GLU A 1 138 ? -41.975 79.860 20.196 1.00 66.44 138 GLU A C 1
ATOM 1043 O O . GLU A 1 138 ? -42.260 78.706 20.527 1.00 66.44 138 GLU A O 1
ATOM 1048 N N . GLU A 1 139 ? -41.998 80.875 21.042 1.00 61.91 139 GLU A N 1
ATOM 1049 C CA . GLU A 1 139 ? -42.372 80.770 22.432 1.00 61.91 139 GLU A CA 1
ATOM 1050 C C . GLU A 1 139 ? -43.904 80.685 22.588 1.00 61.91 139 GLU A C 1
ATOM 1052 O O . GLU A 1 139 ? -44.662 81.467 22.015 1.00 61.91 139 GLU A O 1
ATOM 1057 N N . VAL A 1 140 ? -44.306 79.802 23.508 1.00 55.97 140 VAL A N 1
ATOM 1058 C CA . VAL A 1 140 ? -45.546 79.828 24.305 1.00 55.97 140 VAL A CA 1
ATOM 1059 C C . VAL A 1 140 ? -46.780 79.144 23.699 1.00 55.97 140 VAL A C 1
ATOM 1061 O O . VAL A 1 140 ? -47.460 79.662 22.822 1.00 55.97 140 VAL A O 1
ATOM 1064 N N . ALA A 1 141 ? -47.202 78.042 24.319 1.00 60.09 141 ALA A N 1
ATOM 1065 C CA . ALA A 1 141 ? -48.172 78.109 25.419 1.00 60.09 141 ALA A CA 1
ATOM 1066 C C . ALA A 1 141 ? -48.411 76.713 26.008 1.00 60.09 141 ALA A C 1
ATOM 1068 O O . ALA A 1 141 ? -48.713 75.763 25.289 1.00 60.09 141 ALA A O 1
ATOM 1069 N N . GLU A 1 142 ? -48.272 76.598 27.328 1.00 60.56 142 GLU A N 1
ATOM 1070 C CA . GLU A 1 142 ? -48.611 75.399 28.097 1.00 60.56 142 GLU A CA 1
ATOM 1071 C C . GLU A 1 142 ? -50.141 75.125 28.094 1.00 60.56 142 GLU A C 1
ATOM 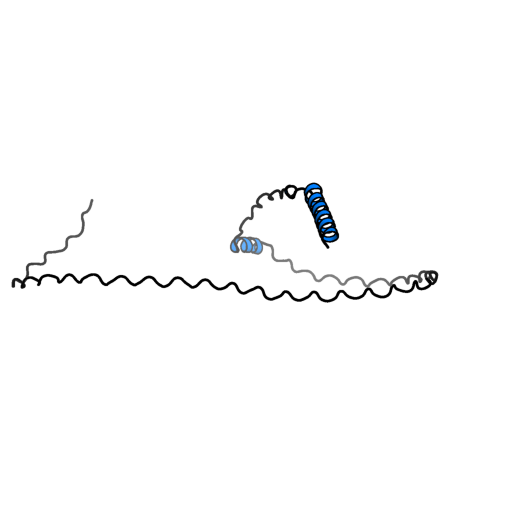1073 O O . GLU A 1 142 ? -50.932 75.876 27.521 1.00 60.56 142 GLU A O 1
ATOM 1078 N N . PRO A 1 143 ? -50.602 74.060 28.760 1.00 61.78 143 PRO A N 1
ATOM 1079 C CA . PRO A 1 143 ? -50.928 72.776 28.171 1.00 61.78 143 PRO A CA 1
ATOM 1080 C C . PRO A 1 143 ? -52.447 72.559 28.164 1.00 61.78 143 PRO A C 1
ATOM 1082 O O . PRO A 1 143 ? -53.193 73.166 28.928 1.00 61.78 143 PRO A O 1
ATOM 1085 N N . GLN A 1 144 ? -52.931 71.628 27.352 1.00 62.38 144 GLN A N 1
ATOM 1086 C CA . GLN A 1 144 ? -54.312 71.159 27.450 1.00 62.38 144 GLN A CA 1
ATOM 1087 C C . GLN A 1 144 ? -54.387 69.678 27.075 1.00 62.38 144 GLN A C 1
ATOM 1089 O O . GLN A 1 144 ? -53.515 69.164 26.380 1.00 62.38 144 GLN A O 1
ATOM 1094 N N . PRO A 1 145 ? -55.474 69.003 27.446 1.00 62.91 145 PRO A N 1
ATOM 1095 C CA . PRO A 1 145 ? -55.785 68.495 28.774 1.00 62.91 145 PRO A CA 1
ATOM 1096 C C . PRO A 1 145 ? -55.650 66.960 28.742 1.00 62.91 145 PRO A C 1
ATOM 1098 O O . PRO A 1 145 ? -55.626 66.366 27.667 1.00 62.91 145 PRO A O 1
ATOM 1101 N N . GLU A 1 146 ? -55.600 66.279 29.884 1.00 66.00 146 GLU A N 1
ATOM 1102 C CA . GLU A 1 146 ? -55.722 64.814 29.882 1.00 66.00 146 GLU A CA 1
ATOM 1103 C C . GLU A 1 146 ? -57.203 64.422 29.844 1.00 66.00 146 GLU A C 1
ATOM 1105 O O . GLU A 1 146 ? -57.932 64.717 30.794 1.00 66.00 146 GLU A O 1
ATOM 1110 N N . PRO A 1 147 ? -57.665 63.741 28.781 1.00 60.84 147 PRO A N 1
ATOM 1111 C CA . PRO A 1 147 ? -58.789 62.843 28.954 1.00 60.84 147 PRO A CA 1
ATOM 1112 C C . PRO A 1 147 ? -58.402 61.386 28.706 1.00 60.84 147 PRO A C 1
ATOM 1114 O O . PRO A 1 147 ? -57.949 60.984 27.636 1.00 60.84 147 PRO A O 1
ATOM 1117 N N . GLU A 1 148 ? -58.638 60.639 29.778 1.00 62.00 148 GLU A N 1
ATOM 1118 C CA . GLU A 1 148 ? -59.136 59.271 29.873 1.00 62.00 148 GLU A CA 1
ATOM 1119 C C . GLU A 1 148 ? -58.861 58.308 28.714 1.00 62.00 148 GLU A C 1
ATOM 1121 O O . GLU A 1 148 ? -59.470 58.308 27.643 1.00 62.00 148 GLU A O 1
ATOM 1126 N N . THR A 1 149 ? -58.002 57.358 29.059 1.00 61.06 149 THR A N 1
ATOM 1127 C CA . THR A 1 149 ? -57.845 56.046 28.456 1.00 61.06 149 THR A CA 1
ATOM 1128 C C . THR A 1 149 ? -59.179 55.316 28.314 1.00 61.06 149 THR A C 1
ATOM 1130 O O . THR A 1 149 ? -59.841 54.987 29.297 1.00 61.06 149 THR A O 1
ATOM 1133 N N . VAL A 1 150 ? -59.525 54.932 27.084 1.00 64.12 150 VAL A N 1
ATOM 1134 C CA . VAL A 1 150 ? -60.496 53.857 26.860 1.00 64.12 150 VAL A CA 1
ATOM 1135 C C . VAL A 1 150 ? -59.898 52.812 25.926 1.00 64.12 150 VAL A C 1
ATOM 1137 O O . VAL A 1 150 ? -59.414 53.094 24.833 1.00 64.12 150 VAL A O 1
ATOM 1140 N N . ALA A 1 151 ? -59.891 51.596 26.460 1.00 67.50 151 ALA A N 1
ATOM 1141 C CA . ALA A 1 151 ? -59.260 50.376 25.986 1.00 67.50 151 ALA A CA 1
ATOM 1142 C C . ALA A 1 151 ? -59.868 49.834 24.658 1.00 67.50 151 ALA A C 1
ATOM 1144 O O . ALA A 1 151 ? -60.948 50.263 24.251 1.00 67.50 151 ALA A O 1
ATOM 1145 N N . PRO A 1 152 ? -59.185 48.889 23.975 1.00 68.38 152 PRO A N 1
ATOM 1146 C CA . PRO A 1 152 ? -59.376 48.573 22.554 1.00 68.38 152 PRO A CA 1
ATOM 1147 C C . PRO A 1 152 ? -60.692 47.840 22.219 1.00 68.38 152 PRO A C 1
ATOM 1149 O O . PRO A 1 152 ? -61.352 47.290 23.106 1.00 68.38 152 PRO A O 1
ATOM 1152 N N . PRO A 1 153 ? -61.080 47.807 20.927 1.00 62.12 153 PRO A N 1
ATOM 1153 C CA . PRO A 1 153 ? -62.426 47.440 20.500 1.00 62.12 153 PRO A CA 1
ATOM 1154 C C . PRO A 1 153 ? -62.727 45.957 20.729 1.00 62.12 153 PRO A C 1
ATOM 1156 O O . PRO A 1 153 ? -61.891 45.083 20.493 1.00 62.12 153 PRO A O 1
ATOM 1159 N N . ARG A 1 154 ? -63.967 45.651 21.123 1.00 59.66 154 ARG A N 1
ATOM 1160 C CA . ARG A 1 154 ? -64.497 44.286 21.079 1.00 59.66 154 ARG A CA 1
ATOM 1161 C C . ARG A 1 154 ? -65.344 44.086 19.821 1.00 59.66 154 ARG A C 1
ATOM 1163 O O . ARG A 1 154 ? -66.432 44.637 19.757 1.00 59.66 154 ARG A O 1
ATOM 1170 N N . ARG A 1 155 ? -64.810 43.224 18.948 1.00 51.06 155 ARG A N 1
ATOM 1171 C CA . ARG A 1 155 ? -65.438 42.306 17.975 1.00 51.06 155 ARG A CA 1
ATOM 1172 C C . ARG A 1 155 ? -66.427 42.846 16.942 1.00 51.06 155 ARG A C 1
ATOM 1174 O O . ARG A 1 155 ? -67.515 43.308 17.331 1.00 51.06 155 ARG A O 1
#

Secondary structure (DSSP, 8-state):
-HHHHHHHHHHHHHHHHHHHHHSPPGGG----PPPP-------HHHHHHHHHTSPPPP--PPPPPPPPPPPPP-PPPPPPPPPPP------PPPPPPPPPPPPPPPPP----PPPPPPPPPPPPPPP---PPPPPPP-------------PPP--